Protein AF-C1DL76-F1 (afdb_monomer_lite)

Foldseek 3Di:
DDKDKDQQDDPDDDDDPAPLVDAPVRDDPVCLPPQNQRGAGAIDDDPDDDPDPDPVVVVVVFLVQQQCQVPGPYGHNGGNVVSVVVVVCVVCVPVVVVVVVVVVVVD

Sequence (107 aa):
MDVYYFVAPSKQYGSVRSQRNNTRYEISEKDLRDPWQQLGVTEITIIRAGSFAHPTATAEQVALLCRNAPLWAGYLRLPGPMHLGKQVAADHPILERLRKTEANRSD

InterPro domains:
  IPR024996 pPIWI_RE, RNaseH domain [PF13032] (4-93)

pLDDT: mean 71.4, std 10.73, range [48.78, 89.06]

Radius of gyration: 16.03 Å; chains: 1; bounding box: 34×41×32 Å

Structure (mmCIF, N/CA/C/O backbone):
data_AF-C1DL76-F1
#
_entry.id   AF-C1DL76-F1
#
loop_
_atom_site.group_PDB
_atom_site.id
_atom_site.type_symbol
_atom_site.label_atom_id
_atom_site.label_alt_id
_atom_site.label_comp_id
_atom_site.label_asym_id
_atom_site.label_entity_id
_atom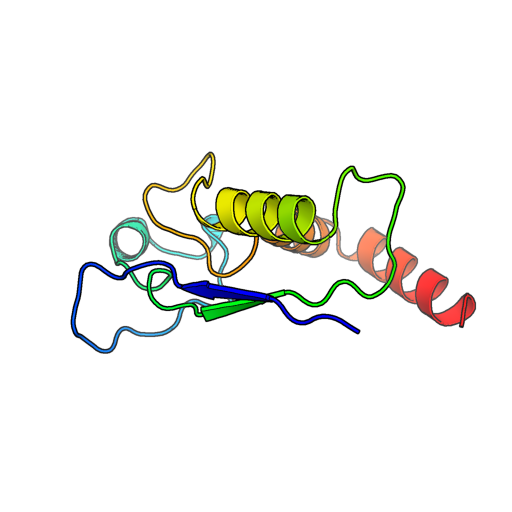_site.label_seq_id
_atom_site.pdbx_PDB_ins_code
_atom_site.Cartn_x
_atom_site.Cartn_y
_atom_site.Cartn_z
_atom_site.occupancy
_atom_site.B_iso_or_equiv
_atom_site.auth_seq_id
_atom_site.auth_comp_id
_atom_site.auth_asym_id
_atom_site.auth_atom_id
_atom_site.pdbx_PDB_model_num
ATOM 1 N N . MET A 1 1 ? -21.215 -9.008 1.945 1.00 62.53 1 MET A N 1
ATOM 2 C CA . MET A 1 1 ? -19.885 -8.453 1.632 1.00 62.53 1 MET A CA 1
ATOM 3 C C . MET A 1 1 ? -19.701 -7.319 2.607 1.00 62.53 1 MET A C 1
ATOM 5 O O . MET A 1 1 ? -20.531 -6.419 2.595 1.00 62.53 1 MET A O 1
ATOM 9 N N . ASP A 1 2 ? -18.708 -7.417 3.479 1.00 75.44 2 ASP A N 1
ATOM 10 C CA . ASP A 1 2 ? -18.485 -6.414 4.517 1.00 75.44 2 ASP A CA 1
ATOM 11 C C . ASP A 1 2 ? -17.389 -5.455 4.050 1.00 75.44 2 ASP A C 1
ATOM 13 O O . ASP A 1 2 ? -16.369 -5.887 3.501 1.00 75.44 2 ASP A O 1
ATOM 17 N N . VAL A 1 3 ? -17.630 -4.157 4.233 1.00 78.12 3 VAL A N 1
ATOM 18 C CA . VAL A 1 3 ? -16.722 -3.078 3.832 1.00 78.12 3 VAL A CA 1
ATOM 19 C C . VAL A 1 3 ? -16.181 -2.410 5.088 1.00 78.12 3 VAL A C 1
ATOM 21 O O . VAL A 1 3 ? -16.946 -2.008 5.965 1.00 78.12 3 VAL A O 1
ATOM 24 N N . TYR A 1 4 ? -14.859 -2.279 5.167 1.00 80.62 4 TYR A N 1
ATOM 25 C CA . TYR A 1 4 ? -14.172 -1.671 6.303 1.00 80.62 4 TYR A CA 1
ATOM 26 C C . TYR A 1 4 ? -13.482 -0.374 5.883 1.00 80.62 4 TYR A C 1
ATOM 28 O O . TYR A 1 4 ? -12.792 -0.331 4.862 1.00 80.62 4 TYR A O 1
ATOM 36 N N . TYR A 1 5 ? -13.626 0.666 6.708 1.00 71.62 5 TYR A N 1
ATOM 37 C CA . TYR A 1 5 ? -13.007 1.971 6.493 1.00 71.62 5 TYR A CA 1
ATOM 38 C C . TYR A 1 5 ? -11.949 2.246 7.554 1.00 71.62 5 TYR A C 1
ATOM 40 O O . TYR A 1 5 ? -12.256 2.333 8.742 1.00 71.62 5 TYR A O 1
ATOM 48 N N . PHE A 1 6 ? -10.710 2.457 7.114 1.00 70.12 6 PHE A N 1
ATOM 49 C CA . PHE A 1 6 ? -9.635 2.925 7.982 1.00 70.12 6 PHE A CA 1
ATOM 50 C C . PHE A 1 6 ? -9.120 4.273 7.493 1.00 70.12 6 PHE A C 1
ATOM 52 O O . PHE A 1 6 ? -8.674 4.419 6.353 1.00 70.12 6 PHE A O 1
ATOM 59 N N . VAL A 1 7 ? -9.169 5.263 8.384 1.00 62.88 7 VAL A N 1
ATOM 60 C CA . VAL A 1 7 ? -8.614 6.595 8.145 1.00 62.88 7 VAL A CA 1
ATOM 61 C C . VAL A 1 7 ? -7.214 6.645 8.751 1.00 62.88 7 VAL A C 1
ATOM 63 O O . VAL A 1 7 ? -7.019 6.408 9.948 1.00 62.88 7 VAL A O 1
ATOM 66 N N . ALA A 1 8 ? -6.210 6.932 7.927 1.00 55.62 8 ALA A N 1
ATOM 67 C CA . ALA A 1 8 ? -4.906 7.352 8.422 1.00 55.62 8 ALA A CA 1
ATOM 68 C C . ALA A 1 8 ? -4.954 8.873 8.663 1.00 55.62 8 ALA A C 1
ATOM 70 O O . ALA A 1 8 ? -5.268 9.613 7.731 1.00 55.62 8 ALA A O 1
ATOM 71 N N . PRO A 1 9 ? -4.699 9.363 9.890 1.00 49.47 9 PRO A N 1
ATOM 72 C CA . PRO A 1 9 ? -4.694 10.797 10.148 1.00 49.47 9 PRO A CA 1
ATOM 73 C C . PRO A 1 9 ? -3.504 11.460 9.437 1.00 49.47 9 PRO A C 1
ATOM 75 O O . PRO A 1 9 ? -2.349 11.093 9.666 1.00 49.47 9 PRO A O 1
ATOM 78 N N . SER A 1 10 ? -3.789 12.454 8.595 1.00 49.03 10 SER A N 1
ATOM 79 C CA . SER A 1 10 ? -2.785 13.372 8.046 1.00 49.03 10 SER A CA 1
ATOM 80 C C . SER A 1 10 ? -2.372 14.397 9.101 1.00 49.03 10 SER A C 1
ATOM 82 O O . SER A 1 10 ? -3.211 14.876 9.864 1.00 49.03 10 SER A O 1
ATOM 84 N N . LYS A 1 11 ? -1.088 14.777 9.126 1.00 48.78 11 LYS A N 1
ATOM 85 C CA . LYS A 1 11 ? -0.601 15.899 9.953 1.00 48.78 11 LYS A CA 1
ATOM 86 C C . LYS A 1 11 ? -0.699 17.263 9.247 1.00 48.78 11 LYS A C 1
ATOM 88 O O . LYS A 1 11 ? -0.270 18.259 9.822 1.00 48.78 11 LYS A O 1
ATOM 93 N N . GLN A 1 12 ? -1.224 17.333 8.020 1.00 50.72 12 GLN A N 1
ATOM 94 C CA . GLN A 1 12 ? -1.257 18.561 7.215 1.00 50.72 12 GLN A CA 1
ATOM 95 C C . GLN A 1 12 ? -2.602 18.809 6.514 1.00 50.72 12 GLN A C 1
ATOM 97 O O . GLN A 1 12 ? -3.282 17.874 6.088 1.00 50.72 12 GLN A O 1
ATOM 102 N N . TYR A 1 13 ? -2.930 20.097 6.356 1.00 52.88 13 TYR A N 1
ATOM 103 C CA . TYR A 1 13 ? -4.173 20.642 5.794 1.00 52.88 13 TYR A CA 1
ATOM 104 C C . TYR A 1 13 ? -3.941 21.312 4.419 1.00 52.88 13 TYR A C 1
ATOM 106 O O . TYR A 1 13 ? -4.305 22.468 4.221 1.00 52.88 13 TYR A O 1
ATOM 114 N N . GLY A 1 14 ? -3.291 20.627 3.470 1.00 56.78 14 GLY A N 1
ATOM 115 C CA . GLY A 1 14 ? -2.972 21.194 2.148 1.00 56.78 14 GLY A CA 1
ATOM 116 C C . GLY A 1 14 ? -3.078 20.188 0.997 1.00 56.78 14 GLY A C 1
ATOM 117 O O . GLY A 1 14 ? -3.018 18.979 1.212 1.00 56.78 14 GLY A O 1
ATOM 118 N N . SER A 1 15 ? -3.241 20.684 -0.236 1.00 55.88 15 SER A N 1
ATOM 119 C CA . SER A 1 15 ? -3.260 19.861 -1.452 1.00 55.88 15 SER A CA 1
ATOM 120 C C . SER A 1 15 ? -1.844 19.636 -1.981 1.00 55.88 15 SER A C 1
ATOM 122 O O . SER A 1 15 ? -1.174 20.588 -2.379 1.00 55.88 15 SER A O 1
ATOM 124 N N . VAL A 1 16 ? -1.405 18.380 -2.034 1.00 61.62 16 VAL A N 1
ATOM 125 C CA . VAL A 1 16 ? -0.092 17.989 -2.570 1.00 61.62 16 VAL A CA 1
ATOM 126 C C . VAL A 1 16 ? -0.284 17.206 -3.869 1.00 61.62 16 VAL A C 1
ATOM 128 O O . VAL A 1 16 ? -1.289 16.510 -4.038 1.00 61.62 16 VAL A O 1
ATOM 131 N N . ARG A 1 17 ? 0.673 17.296 -4.802 1.00 63.62 17 ARG A N 1
ATOM 132 C CA . ARG A 1 17 ? 0.654 16.499 -6.038 1.00 63.62 17 ARG A CA 1
ATOM 133 C C . ARG A 1 17 ? 0.618 15.010 -5.684 1.00 63.62 17 ARG A C 1
ATOM 135 O O . ARG A 1 17 ? 1.490 14.510 -4.980 1.00 63.62 17 ARG A O 1
ATOM 142 N N . SER A 1 18 ? -0.383 14.293 -6.191 1.00 60.97 18 SER A N 1
ATOM 143 C CA . SER A 1 18 ? -0.519 12.861 -5.931 1.00 60.97 18 SER A CA 1
ATOM 144 C C . SER A 1 18 ? 0.601 12.080 -6.615 1.00 60.97 18 SER A C 1
ATOM 146 O O . SER A 1 18 ? 0.718 12.122 -7.837 1.00 60.97 18 SER A O 1
ATOM 148 N N . GLN A 1 19 ? 1.372 11.314 -5.844 1.00 61.25 19 GLN A N 1
ATOM 149 C CA . GLN A 1 19 ? 2.323 10.330 -6.375 1.00 61.25 19 GLN A CA 1
ATOM 150 C C . GLN A 1 19 ? 1.750 8.903 -6.275 1.00 61.25 19 GLN A C 1
ATOM 152 O O . GLN A 1 19 ? 2.488 7.932 -6.160 1.00 61.25 19 GLN A O 1
ATOM 157 N N . ARG A 1 20 ? 0.412 8.745 -6.308 1.00 59.19 20 ARG A N 1
ATOM 158 C CA . ARG A 1 20 ? -0.294 7.447 -6.169 1.00 59.19 20 ARG A CA 1
ATOM 159 C C . ARG A 1 20 ? 0.244 6.359 -7.103 1.00 59.19 20 ARG A C 1
ATOM 161 O O . ARG A 1 20 ? 0.179 5.179 -6.763 1.00 59.19 20 ARG A O 1
ATOM 168 N N . ASN A 1 21 ? 0.731 6.758 -8.273 1.00 61.69 21 ASN A N 1
ATOM 169 C CA . ASN A 1 21 ? 1.240 5.846 -9.286 1.00 61.69 21 ASN A CA 1
ATOM 170 C C . ASN A 1 21 ? 2.745 5.604 -9.187 1.00 61.69 21 ASN A C 1
ATOM 172 O O . ASN A 1 21 ? 3.234 4.792 -9.963 1.00 61.69 21 ASN A O 1
ATOM 176 N N . ASN A 1 22 ? 3.436 6.221 -8.229 1.00 62.50 22 ASN A N 1
ATOM 177 C CA . ASN A 1 22 ? 4.875 6.096 -8.088 1.00 62.50 22 ASN A CA 1
ATOM 178 C C . ASN A 1 22 ? 5.255 5.166 -6.922 1.00 62.50 22 ASN A C 1
ATOM 180 O O . ASN A 1 22 ? 4.547 5.079 -5.914 1.00 62.50 22 ASN A O 1
ATOM 184 N N . THR A 1 23 ? 6.357 4.436 -7.065 1.00 63.84 23 THR A N 1
ATOM 185 C CA . THR A 1 23 ? 7.009 3.647 -6.005 1.00 63.84 23 THR A CA 1
ATOM 186 C C . THR A 1 23 ? 8.083 4.489 -5.305 1.00 63.84 23 THR A C 1
ATOM 188 O O . THR A 1 23 ? 8.471 5.536 -5.817 1.00 63.84 23 THR A O 1
ATOM 191 N N . ARG A 1 24 ? 8.622 4.060 -4.146 1.00 63.12 24 ARG A N 1
ATOM 192 C CA . ARG A 1 24 ? 9.709 4.827 -3.483 1.00 63.12 24 ARG A CA 1
ATOM 193 C C . ARG A 1 24 ? 10.947 5.006 -4.367 1.00 63.12 24 ARG A C 1
ATOM 195 O O . ARG A 1 24 ? 11.769 5.860 -4.068 1.00 63.12 24 ARG A O 1
ATOM 202 N N . TYR A 1 25 ? 11.105 4.159 -5.383 1.00 68.62 25 TYR A N 1
ATOM 203 C CA . TYR A 1 25 ? 12.246 4.163 -6.293 1.00 68.62 25 TYR A CA 1
ATOM 204 C C . TYR A 1 25 ? 12.088 5.186 -7.424 1.00 68.62 25 TYR A C 1
ATOM 206 O O . TYR A 1 25 ? 13.071 5.566 -8.046 1.00 68.62 25 TYR A O 1
ATOM 214 N N . GLU A 1 26 ? 10.864 5.655 -7.671 1.00 71.81 26 GLU A N 1
ATOM 215 C CA . GLU A 1 26 ? 10.528 6.596 -8.748 1.00 71.81 26 GLU A CA 1
ATOM 216 C C . GLU A 1 26 ? 10.456 8.052 -8.253 1.00 71.81 26 GLU A C 1
ATOM 218 O O . GLU A 1 26 ? 10.192 8.970 -9.028 1.00 71.81 26 GLU A O 1
ATOM 223 N N . ILE A 1 27 ? 10.654 8.276 -6.952 1.00 71.56 27 ILE A N 1
ATOM 224 C CA . ILE A 1 27 ? 10.404 9.552 -6.279 1.00 71.56 27 ILE A CA 1
ATOM 225 C C . ILE A 1 27 ? 11.720 10.088 -5.712 1.00 71.56 27 ILE A C 1
ATOM 227 O O . ILE A 1 27 ? 12.506 9.338 -5.134 1.00 71.56 27 ILE A O 1
ATOM 231 N N . SER A 1 28 ? 11.966 11.392 -5.867 1.00 74.81 28 SER A N 1
ATOM 232 C CA . SER A 1 28 ? 13.181 12.034 -5.354 1.00 74.81 28 SER A CA 1
ATOM 233 C C . SER A 1 28 ? 13.217 12.036 -3.821 1.00 74.81 28 SER A C 1
ATOM 235 O O . SER A 1 28 ? 12.170 12.123 -3.183 1.00 74.81 28 SER A O 1
ATOM 237 N N . GLU A 1 29 ? 14.405 12.028 -3.201 1.00 72.50 29 GLU A N 1
ATOM 238 C CA . GLU A 1 29 ? 14.532 12.070 -1.730 1.00 72.50 29 GLU A CA 1
ATOM 239 C C . GLU A 1 29 ? 13.820 13.258 -1.075 1.00 72.50 29 GLU A C 1
ATOM 241 O O . GLU A 1 29 ? 13.335 13.153 0.053 1.00 72.50 29 GLU A O 1
ATOM 246 N N . LYS A 1 30 ? 13.746 14.392 -1.778 1.00 73.88 30 LYS A N 1
ATOM 247 C CA . LYS A 1 30 ? 13.008 15.572 -1.327 1.00 73.88 30 LYS A CA 1
ATOM 248 C C . LYS A 1 30 ? 11.512 15.270 -1.233 1.00 73.88 30 LYS A C 1
ATOM 250 O O . LYS A 1 30 ? 10.900 15.543 -0.206 1.00 73.88 30 LYS A O 1
ATOM 255 N N . ASP A 1 31 ? 10.962 14.647 -2.269 1.00 69.50 31 ASP A N 1
ATOM 256 C CA . ASP A 1 31 ? 9.548 14.280 -2.356 1.00 69.50 31 ASP A CA 1
ATOM 257 C C . ASP A 1 31 ? 9.203 13.067 -1.461 1.00 69.50 31 ASP A C 1
ATOM 259 O O . ASP A 1 31 ? 8.039 12.858 -1.122 1.00 69.50 31 ASP A O 1
ATOM 263 N N . LEU A 1 32 ? 10.197 12.277 -1.018 1.00 64.81 32 LEU A N 1
ATOM 264 C CA . LEU A 1 32 ? 10.012 11.242 0.017 1.00 64.81 32 LEU A CA 1
ATOM 265 C C . LEU A 1 32 ? 9.656 11.840 1.387 1.00 64.81 32 LEU A C 1
ATOM 267 O O . LEU A 1 32 ? 9.036 11.171 2.213 1.00 64.81 32 LEU A O 1
ATOM 271 N N . ARG A 1 33 ? 10.077 13.082 1.652 1.00 66.19 33 ARG A N 1
ATOM 272 C CA . ARG A 1 33 ? 9.769 13.791 2.904 1.00 66.19 33 ARG A CA 1
ATOM 273 C C . ARG A 1 33 ? 8.385 14.430 2.879 1.00 66.19 33 ARG A C 1
ATOM 275 O O . ARG A 1 33 ? 7.883 14.806 3.938 1.00 66.19 33 ARG A O 1
ATOM 282 N N . ASP A 1 34 ? 7.775 14.529 1.698 1.00 64.75 34 ASP A N 1
ATOM 283 C CA . ASP A 1 34 ? 6.439 15.081 1.555 1.00 64.75 34 ASP A CA 1
ATOM 284 C C . ASP A 1 34 ? 5.368 14.061 1.976 1.00 64.75 34 ASP A C 1
ATOM 286 O O . ASP A 1 34 ? 5.413 12.885 1.602 1.00 64.75 34 ASP A O 1
ATOM 290 N N . PRO A 1 35 ? 4.337 14.493 2.716 1.00 58.16 35 PRO A N 1
ATOM 291 C CA . PRO A 1 35 ? 3.280 13.626 3.218 1.00 58.16 35 PRO A CA 1
ATOM 292 C C . PRO A 1 35 ? 2.234 13.263 2.152 1.00 58.16 35 PRO A C 1
ATOM 294 O O . PRO A 1 35 ? 1.062 13.071 2.464 1.00 58.16 35 PRO A O 1
ATOM 297 N N . TRP A 1 36 ? 2.619 13.140 0.882 1.00 57.41 36 TRP A N 1
ATOM 298 C CA . TRP A 1 36 ? 1.692 12.939 -0.240 1.00 57.41 36 TRP A CA 1
ATOM 299 C C . TRP A 1 36 ? 0.908 11.612 -0.174 1.00 57.41 36 TRP A C 1
ATOM 301 O O . TRP A 1 36 ? -0.116 11.472 -0.844 1.00 57.41 36 TRP A O 1
ATOM 311 N N . GLN A 1 37 ? 1.343 10.646 0.646 1.00 57.09 37 GLN A N 1
ATOM 312 C CA . GLN A 1 37 ? 0.593 9.418 0.955 1.00 57.09 37 GLN A CA 1
ATOM 313 C C . GLN A 1 37 ? -0.273 9.502 2.223 1.00 57.09 37 GLN A C 1
ATOM 315 O O . GLN A 1 37 ? -0.962 8.539 2.548 1.00 57.09 37 GLN A O 1
ATOM 320 N N . GLN A 1 38 ? -0.277 10.628 2.944 1.00 54.06 38 GLN A N 1
ATOM 321 C CA . GLN A 1 38 ? -0.957 10.743 4.241 1.00 54.06 38 GLN A CA 1
ATOM 322 C C . GLN A 1 38 ? -2.475 10.957 4.148 1.00 54.06 38 GLN A C 1
ATOM 324 O O . GLN A 1 38 ? -3.154 10.873 5.166 1.00 54.06 38 GLN A O 1
ATOM 329 N N . LEU A 1 39 ? -3.031 11.184 2.953 1.00 51.31 39 LEU A N 1
ATOM 330 C CA . LEU A 1 39 ? -4.478 11.245 2.728 1.00 51.31 39 LEU A CA 1
ATOM 331 C C . LEU A 1 39 ? -4.930 10.059 1.874 1.00 51.31 39 LEU A C 1
ATOM 333 O O . LEU A 1 39 ? -5.049 10.131 0.649 1.00 51.31 39 LEU A O 1
ATOM 337 N N . GLY A 1 40 ? -5.186 8.946 2.552 1.00 54.25 40 GLY A N 1
ATOM 338 C CA . GLY A 1 40 ? -5.885 7.800 1.994 1.00 54.25 40 GLY A CA 1
ATOM 339 C C . GLY A 1 40 ? -6.894 7.283 3.006 1.00 54.25 40 GLY A C 1
ATOM 340 O O . GLY A 1 40 ? -6.508 6.762 4.048 1.00 54.25 40 GLY A O 1
ATOM 341 N N . VAL A 1 41 ? -8.185 7.422 2.700 1.00 53.72 41 VAL A N 1
ATOM 342 C CA . VAL A 1 41 ? -9.167 6.472 3.228 1.00 53.72 41 VAL A CA 1
ATOM 343 C C . VAL A 1 41 ? -8.896 5.168 2.493 1.00 53.72 41 VAL A C 1
ATOM 345 O O . VAL A 1 41 ? -8.972 5.128 1.261 1.00 53.72 41 VAL A O 1
ATOM 348 N N . THR A 1 42 ? -8.523 4.132 3.236 1.00 65.25 42 THR A N 1
ATOM 349 C CA . THR A 1 42 ? -8.338 2.801 2.663 1.00 65.25 42 THR A CA 1
ATOM 350 C C . THR A 1 42 ? -9.620 2.029 2.897 1.00 65.25 42 THR A C 1
ATOM 352 O O . THR A 1 42 ? -9.926 1.636 4.022 1.00 65.25 42 THR A O 1
ATOM 355 N N . GLU A 1 43 ? -10.385 1.872 1.824 1.00 70.69 43 GLU A N 1
ATOM 356 C CA . GLU A 1 43 ? -11.524 0.969 1.784 1.00 70.69 43 GLU A CA 1
ATOM 357 C C . GLU A 1 43 ? -11.010 -0.454 1.575 1.00 70.69 43 GLU A C 1
ATOM 359 O O . GLU A 1 43 ? -10.247 -0.722 0.642 1.00 70.69 43 GLU A O 1
ATOM 364 N N . ILE A 1 44 ? -11.397 -1.359 2.470 1.00 74.38 44 ILE A N 1
ATOM 365 C CA . ILE A 1 44 ? -11.000 -2.762 2.419 1.00 74.38 44 ILE A CA 1
ATOM 366 C C . ILE A 1 44 ? -12.262 -3.597 2.255 1.00 74.38 44 ILE A C 1
ATOM 368 O O . ILE A 1 44 ? -13.131 -3.604 3.125 1.00 74.38 44 ILE A O 1
ATOM 372 N N . THR A 1 45 ? -12.324 -4.326 1.143 1.00 81.75 45 THR A N 1
ATOM 373 C CA . THR A 1 45 ? -13.347 -5.342 0.886 1.00 81.75 45 THR A CA 1
ATOM 374 C C . THR A 1 45 ? -12.691 -6.714 0.890 1.00 81.75 45 THR A C 1
ATOM 376 O O . THR A 1 45 ? -11.723 -6.954 0.166 1.00 81.75 45 THR A O 1
ATOM 379 N N . ILE A 1 46 ? -13.230 -7.634 1.687 1.00 79.25 46 ILE A N 1
ATOM 380 C CA . ILE A 1 46 ? -12.782 -9.027 1.714 1.00 79.25 46 ILE A CA 1
ATOM 381 C C . ILE A 1 46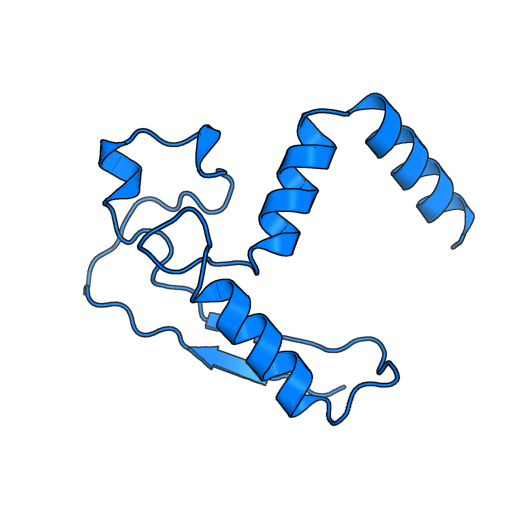 ? -13.687 -9.831 0.777 1.00 79.25 46 ILE A C 1
ATOM 383 O O . ILE A 1 46 ? -14.857 -10.059 1.068 1.00 79.25 46 ILE A O 1
ATOM 387 N N . ILE A 1 47 ? -13.138 -10.244 -0.369 1.00 81.88 47 ILE A N 1
ATOM 388 C CA . ILE A 1 47 ? -13.881 -10.954 -1.428 1.00 81.88 47 ILE A CA 1
ATOM 389 C C . ILE A 1 47 ? -14.085 -12.433 -1.069 1.00 81.88 47 ILE A C 1
ATOM 391 O O . ILE A 1 47 ? -15.110 -13.025 -1.394 1.00 81.88 47 ILE A O 1
ATOM 395 N N . ARG A 1 48 ? -13.119 -13.031 -0.363 1.00 78.00 48 ARG A N 1
ATOM 396 C CA . ARG A 1 48 ? -13.183 -14.410 0.124 1.00 78.00 48 ARG A CA 1
ATOM 397 C C . ARG A 1 48 ? -12.498 -14.505 1.480 1.00 78.00 48 ARG A C 1
ATOM 399 O O . ARG A 1 48 ? -11.324 -14.162 1.601 1.00 78.00 48 ARG A O 1
ATOM 406 N N . ALA A 1 49 ? -13.223 -14.981 2.487 1.00 67.81 49 ALA A N 1
ATOM 407 C CA . ALA A 1 49 ? -12.628 -15.291 3.780 1.00 67.81 49 ALA A CA 1
ATOM 408 C C . ALA A 1 49 ? -11.677 -16.494 3.637 1.00 67.81 49 ALA A C 1
ATOM 410 O O . ALA A 1 49 ? -12.029 -17.504 3.024 1.00 67.81 49 ALA A O 1
ATOM 411 N N . GLY A 1 50 ? -10.462 -16.369 4.168 1.00 74.44 50 GLY A N 1
ATOM 412 C CA . GLY A 1 50 ? -9.553 -17.498 4.387 1.00 74.44 50 GLY A CA 1
ATOM 413 C C . GLY A 1 50 ? -9.669 -18.025 5.818 1.00 74.44 50 GLY A C 1
ATOM 414 O O . GLY A 1 50 ? -10.489 -17.533 6.591 1.00 74.44 50 GLY A O 1
ATOM 415 N N . SER A 1 51 ? -8.807 -18.971 6.197 1.00 79.19 51 SER A N 1
ATOM 416 C CA . SER A 1 51 ? -8.651 -19.423 7.592 1.00 79.19 51 SER A CA 1
ATOM 417 C C . SER A 1 51 ? -7.940 -18.367 8.452 1.00 79.19 51 SER A C 1
ATOM 419 O O . SER A 1 51 ? -6.884 -18.616 9.028 1.00 79.19 51 SER A O 1
ATOM 421 N N . PHE A 1 52 ? -8.489 -17.156 8.491 1.00 73.25 52 PHE A N 1
ATOM 422 C CA . PHE A 1 52 ? -8.040 -16.054 9.335 1.00 73.25 52 PHE A CA 1
ATOM 423 C C . PHE A 1 52 ? -8.959 -15.942 10.554 1.00 73.25 52 PHE A C 1
ATOM 425 O O . PHE A 1 52 ? -10.125 -16.320 10.483 1.00 73.25 52 PHE A O 1
ATOM 432 N N . ALA A 1 53 ? -8.445 -15.408 11.666 1.00 70.62 53 ALA A N 1
ATOM 433 C CA . ALA A 1 53 ? -9.176 -15.354 12.934 1.00 70.62 53 ALA A CA 1
ATOM 434 C C . ALA A 1 53 ? -10.537 -14.634 12.827 1.00 70.62 53 ALA A C 1
ATOM 436 O O . ALA A 1 53 ? -11.546 -15.166 13.278 1.00 70.62 53 ALA A O 1
ATOM 437 N N . HIS A 1 54 ? -10.568 -13.435 12.227 1.00 83.62 54 HIS A N 1
ATOM 438 C CA . HIS A 1 54 ? -11.791 -12.663 11.985 1.00 83.62 54 HIS A CA 1
ATOM 439 C C . HIS A 1 54 ? -11.578 -11.650 10.839 1.00 83.62 54 HIS A C 1
ATOM 441 O O . HIS A 1 54 ? -10.507 -11.038 10.788 1.00 83.62 54 HIS A O 1
ATOM 447 N N . PRO A 1 55 ? -12.571 -11.397 9.960 1.00 81.12 55 PRO A N 1
ATOM 448 C CA . PRO A 1 55 ? -12.472 -10.416 8.870 1.00 81.12 55 PRO A CA 1
ATOM 449 C C . PRO A 1 55 ? -11.999 -9.018 9.307 1.00 81.12 55 PRO A C 1
ATOM 451 O O . PRO A 1 55 ? -11.130 -8.428 8.668 1.00 81.12 55 PRO A O 1
ATOM 454 N N . THR A 1 56 ? -12.490 -8.522 10.447 1.00 83.50 56 THR A N 1
ATOM 455 C CA . THR A 1 56 ? -12.038 -7.248 11.039 1.00 83.50 56 THR A CA 1
ATOM 456 C C . THR A 1 56 ? -10.545 -7.255 11.363 1.00 83.50 56 THR A C 1
ATOM 458 O O . THR A 1 56 ? -9.848 -6.307 11.020 1.00 83.50 56 THR A O 1
ATOM 461 N N . ALA A 1 57 ? -10.030 -8.340 11.950 1.00 85.31 57 ALA A N 1
ATOM 462 C CA . ALA A 1 57 ? -8.610 -8.462 12.278 1.00 85.31 57 ALA A CA 1
ATOM 463 C C . ALA A 1 57 ? -7.743 -8.493 11.009 1.00 85.31 57 ALA A C 1
ATOM 465 O O . ALA A 1 57 ? -6.669 -7.895 10.970 1.00 85.31 57 ALA A O 1
ATOM 466 N N . THR A 1 58 ? -8.222 -9.135 9.938 1.00 84.69 58 THR A N 1
ATOM 467 C CA . THR A 1 58 ? -7.562 -9.081 8.626 1.00 84.69 58 THR A CA 1
ATOM 468 C C . THR A 1 58 ? -7.531 -7.652 8.084 1.00 84.69 58 THR A C 1
ATOM 470 O O . THR A 1 58 ? -6.480 -7.187 7.646 1.00 84.69 58 THR A O 1
ATOM 473 N N . ALA A 1 59 ? -8.651 -6.928 8.141 1.00 83.06 59 ALA A N 1
ATOM 474 C CA . ALA A 1 59 ? -8.719 -5.547 7.675 1.00 83.06 59 ALA A CA 1
ATOM 475 C C . ALA A 1 59 ? -7.808 -4.609 8.498 1.00 83.06 59 ALA A C 1
ATOM 477 O O . ALA A 1 59 ? -7.102 -3.775 7.928 1.00 83.06 59 ALA A O 1
ATOM 478 N N . GLU A 1 60 ? -7.734 -4.800 9.818 1.00 83.50 60 GLU A N 1
ATOM 479 C CA . GLU A 1 60 ? -6.816 -4.080 10.710 1.00 83.50 60 GLU A CA 1
ATOM 480 C C . GLU A 1 60 ? -5.344 -4.353 10.380 1.00 83.50 60 GLU A C 1
ATOM 482 O O . GLU A 1 60 ? -4.551 -3.416 10.274 1.00 83.50 60 GLU A O 1
ATOM 487 N N . GLN A 1 61 ? -4.961 -5.615 10.162 1.00 84.38 61 GLN A N 1
ATOM 488 C CA . GLN A 1 61 ? -3.593 -5.974 9.769 1.00 84.38 61 GLN A CA 1
ATOM 489 C C . GLN A 1 61 ? -3.200 -5.330 8.437 1.00 84.38 61 GLN A C 1
ATOM 491 O O . GLN A 1 61 ? -2.104 -4.785 8.303 1.00 84.38 61 GLN A O 1
ATOM 496 N N . VAL A 1 62 ? -4.108 -5.332 7.461 1.00 81.31 62 VAL A N 1
ATOM 497 C CA . VAL A 1 62 ? -3.911 -4.659 6.172 1.00 81.31 62 VAL A CA 1
ATOM 498 C C . VAL A 1 62 ? -3.720 -3.151 6.374 1.00 81.31 62 VAL A C 1
ATOM 500 O O . VAL A 1 62 ? -2.791 -2.572 5.810 1.00 81.31 62 VAL A O 1
ATOM 503 N N . ALA A 1 63 ? -4.519 -2.518 7.236 1.00 79.19 63 ALA A N 1
ATOM 504 C CA . ALA A 1 63 ? -4.354 -1.108 7.582 1.00 79.19 63 ALA A CA 1
ATOM 505 C C . ALA A 1 63 ? -3.016 -0.824 8.299 1.00 79.19 63 ALA A C 1
ATOM 507 O O . ALA A 1 63 ? -2.377 0.199 8.035 1.00 79.19 63 ALA A O 1
ATOM 508 N N . LEU A 1 64 ? -2.538 -1.730 9.159 1.00 80.81 64 LEU A N 1
ATOM 509 C CA . LEU A 1 64 ? -1.220 -1.626 9.798 1.00 80.81 64 LEU A CA 1
ATOM 510 C C . LEU A 1 64 ? -0.074 -1.717 8.788 1.00 80.81 64 LEU A C 1
ATOM 512 O O . LEU A 1 64 ? 0.911 -0.995 8.934 1.00 80.81 64 LEU A O 1
ATOM 516 N N . LEU A 1 65 ? -0.202 -2.543 7.749 1.00 78.75 65 LEU A N 1
ATOM 517 C CA . LEU A 1 65 ? 0.779 -2.637 6.662 1.00 78.75 65 LEU A CA 1
ATOM 518 C C . LEU A 1 65 ? 0.803 -1.392 5.772 1.00 78.75 65 LEU A C 1
ATOM 520 O O . LEU A 1 65 ? 1.825 -1.108 5.147 1.00 78.75 65 LEU A O 1
ATOM 524 N N . CYS A 1 66 ? -0.297 -0.642 5.714 1.00 74.81 66 CYS A N 1
ATOM 525 C CA . CYS A 1 66 ? -0.296 0.694 5.132 1.00 74.81 66 CYS A CA 1
ATOM 526 C C . CYS A 1 66 ? 0.455 1.685 6.032 1.00 74.81 66 CYS A C 1
ATOM 528 O O . CYS A 1 66 ? 1.125 2.580 5.536 1.00 74.81 66 CYS A O 1
ATOM 530 N N . ARG A 1 67 ? 0.375 1.545 7.361 1.00 71.75 67 ARG A N 1
ATOM 531 C CA . ARG A 1 67 ? 1.017 2.485 8.296 1.00 71.75 67 ARG A CA 1
ATOM 532 C C . ARG A 1 67 ? 2.508 2.236 8.525 1.00 71.75 67 ARG A C 1
ATOM 534 O O . ARG A 1 67 ? 3.228 3.187 8.796 1.00 71.75 67 ARG A O 1
ATOM 541 N N . ASN A 1 68 ? 2.954 0.986 8.430 1.00 71.88 68 ASN A N 1
ATOM 542 C CA . ASN A 1 68 ? 4.306 0.563 8.796 1.00 71.88 68 ASN A CA 1
ATOM 543 C C . ASN A 1 68 ? 5.082 0.084 7.570 1.00 71.88 68 ASN A C 1
ATOM 545 O O . ASN A 1 68 ? 5.361 -1.104 7.406 1.00 71.88 68 ASN A O 1
ATOM 549 N N . ALA A 1 69 ? 5.421 1.015 6.687 1.00 68.62 69 ALA A N 1
ATOM 550 C CA . ALA A 1 69 ? 6.289 0.706 5.568 1.00 68.62 69 ALA A CA 1
ATOM 551 C C . ALA A 1 69 ? 7.723 0.442 6.073 1.00 68.62 69 ALA A C 1
ATOM 553 O O . ALA A 1 69 ? 8.327 1.351 6.638 1.00 68.62 69 ALA A O 1
ATOM 554 N N . PRO A 1 70 ? 8.329 -0.737 5.825 1.00 64.69 70 PRO A N 1
ATOM 555 C CA . PRO A 1 70 ? 9.665 -1.075 6.347 1.00 64.69 70 PRO A CA 1
ATOM 556 C C . PRO A 1 70 ? 10.776 -0.114 5.901 1.00 64.69 70 PRO A C 1
ATOM 558 O O . PRO A 1 70 ? 11.865 -0.072 6.460 1.00 64.69 70 PRO A O 1
ATOM 561 N N . LEU A 1 71 ? 10.502 0.622 4.832 1.00 63.97 71 LEU A N 1
ATOM 562 C CA . LEU A 1 71 ? 11.452 1.369 4.034 1.00 63.97 71 LEU A CA 1
ATOM 563 C C . LEU A 1 71 ? 10.994 2.821 3.828 1.00 63.97 71 LEU A C 1
ATOM 565 O O . LEU A 1 71 ? 11.510 3.501 2.943 1.00 63.97 71 LEU A O 1
ATOM 569 N N . TRP A 1 72 ? 10.006 3.299 4.585 1.00 64.69 72 TRP A N 1
ATOM 570 C CA . TRP A 1 72 ? 9.426 4.624 4.386 1.00 64.69 72 TRP A CA 1
ATOM 571 C C . TRP A 1 72 ? 8.881 5.183 5.705 1.00 64.69 72 TRP A C 1
ATOM 573 O O . TRP A 1 72 ? 8.218 4.478 6.455 1.00 64.69 72 TRP A O 1
ATOM 583 N N . ALA A 1 73 ? 9.172 6.454 5.992 1.00 60.34 73 ALA A N 1
ATOM 584 C CA . ALA A 1 73 ? 8.834 7.089 7.271 1.00 60.34 73 ALA A CA 1
ATOM 585 C C . ALA A 1 73 ? 7.401 7.663 7.338 1.00 60.34 73 ALA A C 1
ATOM 587 O O . ALA A 1 73 ? 6.958 8.099 8.398 1.00 60.34 73 ALA A O 1
ATOM 588 N N . GLY A 1 74 ? 6.683 7.710 6.214 1.00 64.12 74 GLY A N 1
ATOM 589 C CA . GLY A 1 74 ? 5.272 8.104 6.148 1.00 64.12 74 GLY A CA 1
ATOM 590 C C . GLY A 1 74 ? 4.301 6.918 6.089 1.00 64.12 74 GLY A C 1
ATOM 591 O O . GLY A 1 74 ? 4.669 5.764 6.281 1.00 64.12 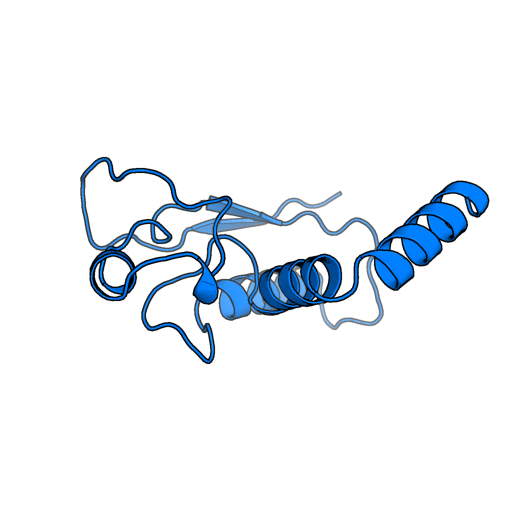74 GLY A O 1
ATOM 592 N N . TYR A 1 75 ? 3.040 7.206 5.783 1.00 65.12 75 TYR A N 1
ATOM 593 C CA . TYR A 1 75 ? 2.026 6.177 5.538 1.00 65.12 75 TYR A CA 1
ATOM 594 C C . TYR A 1 75 ? 2.010 5.784 4.063 1.00 65.12 75 TYR A C 1
ATOM 596 O O . TYR A 1 75 ? 2.420 6.584 3.235 1.00 65.12 75 TYR A O 1
ATOM 604 N N . LEU A 1 76 ? 1.521 4.589 3.744 1.00 68.25 76 LEU A N 1
ATOM 605 C CA . LEU A 1 76 ? 1.271 4.106 2.391 1.00 68.25 76 LEU A CA 1
ATOM 606 C C . LEU A 1 76 ? -0.218 4.147 2.072 1.00 68.25 76 LEU A C 1
ATOM 608 O O . LEU A 1 76 ? -1.065 3.864 2.918 1.00 68.25 76 LEU A O 1
ATOM 612 N N . ARG A 1 77 ? -0.545 4.432 0.809 1.00 68.19 77 ARG A N 1
ATOM 613 C CA . ARG A 1 77 ? -1.925 4.324 0.316 1.00 68.19 77 ARG A CA 1
ATOM 614 C C . ARG A 1 77 ? -2.378 2.867 0.187 1.00 68.19 77 ARG A C 1
ATOM 616 O O . ARG A 1 77 ? -3.555 2.574 0.374 1.00 68.19 77 ARG A O 1
ATOM 623 N N . LEU A 1 78 ? -1.466 1.978 -0.198 1.00 72.56 78 LEU A N 1
ATOM 624 C CA . LEU A 1 78 ? -1.703 0.541 -0.305 1.00 72.56 78 LEU A CA 1
ATOM 625 C C . LEU A 1 78 ? -0.766 -0.191 0.664 1.00 72.56 78 LEU A C 1
ATOM 627 O O . LEU A 1 78 ? 0.301 0.334 0.977 1.00 72.56 78 LEU A O 1
ATOM 631 N N . PRO A 1 79 ? -1.107 -1.406 1.117 1.00 76.19 79 PRO A N 1
ATOM 632 C CA . PRO A 1 79 ? -0.224 -2.193 1.969 1.00 76.19 79 PRO A CA 1
ATOM 633 C C . PRO A 1 79 ? 1.153 -2.368 1.328 1.00 76.19 79 PRO A C 1
ATOM 635 O O . PRO A 1 79 ? 1.246 -2.595 0.118 1.00 76.19 79 PRO A O 1
ATOM 638 N N . GLY A 1 80 ? 2.217 -2.338 2.136 1.00 74.50 80 GLY A N 1
ATOM 639 C CA . GLY A 1 80 ? 3.592 -2.583 1.676 1.00 74.50 80 GLY A CA 1
ATOM 640 C C . GLY A 1 80 ? 3.739 -3.766 0.698 1.00 74.50 80 GLY A C 1
ATOM 641 O O . GLY A 1 80 ? 4.360 -3.587 -0.353 1.00 74.50 80 GLY A O 1
ATOM 642 N N . PRO A 1 81 ? 3.106 -4.933 0.948 1.00 80.12 81 PRO A N 1
ATOM 643 C CA . PRO A 1 81 ? 3.135 -6.060 0.015 1.00 80.12 81 PRO A CA 1
ATOM 644 C C . PRO A 1 81 ? 2.597 -5.757 -1.392 1.00 80.12 81 PRO A C 1
ATOM 646 O O . PRO A 1 81 ? 3.130 -6.281 -2.366 1.00 80.12 81 PRO A O 1
ATOM 649 N N . MET A 1 82 ? 1.588 -4.891 -1.542 1.00 78.81 82 MET A N 1
ATOM 650 C CA . MET A 1 82 ? 1.064 -4.517 -2.865 1.00 78.81 82 MET A CA 1
ATOM 651 C C . MET A 1 82 ? 2.052 -3.646 -3.643 1.00 78.81 82 MET A C 1
ATOM 653 O O . MET A 1 82 ? 2.208 -3.816 -4.852 1.00 78.81 82 MET A O 1
ATOM 657 N N . HIS A 1 83 ? 2.739 -2.729 -2.958 1.00 74.69 83 HIS A N 1
ATOM 658 C CA . HIS A 1 83 ? 3.799 -1.933 -3.574 1.00 74.69 83 HIS A CA 1
ATOM 659 C C . HIS A 1 83 ? 4.974 -2.813 -4.016 1.00 74.69 83 HIS A C 1
ATOM 661 O O . HIS A 1 83 ? 5.471 -2.638 -5.128 1.00 74.69 83 HIS A O 1
ATOM 667 N N . LEU A 1 84 ? 5.363 -3.794 -3.194 1.00 77.06 84 LEU A N 1
ATOM 668 C CA . LEU A 1 84 ? 6.389 -4.773 -3.556 1.00 77.06 84 LEU A CA 1
ATOM 669 C C . LEU A 1 84 ? 5.964 -5.608 -4.770 1.00 77.06 84 LEU A C 1
ATOM 671 O O . LEU A 1 84 ? 6.727 -5.727 -5.722 1.00 77.06 84 LEU A O 1
ATOM 675 N N . GLY A 1 85 ? 4.732 -6.126 -4.774 1.00 80.31 85 GLY A N 1
ATOM 676 C CA . GLY A 1 85 ? 4.197 -6.886 -5.905 1.00 80.31 85 GLY A CA 1
ATOM 677 C C . GLY A 1 85 ? 4.192 -6.082 -7.207 1.00 80.31 85 GLY A C 1
ATOM 678 O O . GLY A 1 85 ? 4.580 -6.605 -8.249 1.00 80.31 85 GLY A O 1
ATOM 679 N N . LYS A 1 86 ? 3.833 -4.789 -7.150 1.00 79.31 86 LYS A N 1
ATOM 680 C CA . LYS A 1 86 ? 3.920 -3.888 -8.309 1.00 79.31 86 LYS A CA 1
ATOM 681 C C . LYS A 1 86 ? 5.360 -3.751 -8.815 1.00 79.31 86 LYS A C 1
ATOM 683 O O . LYS A 1 86 ? 5.567 -3.813 -10.022 1.00 79.31 86 LYS A O 1
ATOM 688 N N . GLN A 1 87 ? 6.327 -3.559 -7.916 1.00 80.31 87 GLN A N 1
ATOM 689 C CA . GLN A 1 87 ? 7.735 -3.417 -8.293 1.00 80.31 87 GLN A CA 1
ATOM 690 C C . GLN A 1 87 ? 8.267 -4.699 -8.948 1.00 80.31 87 GLN A 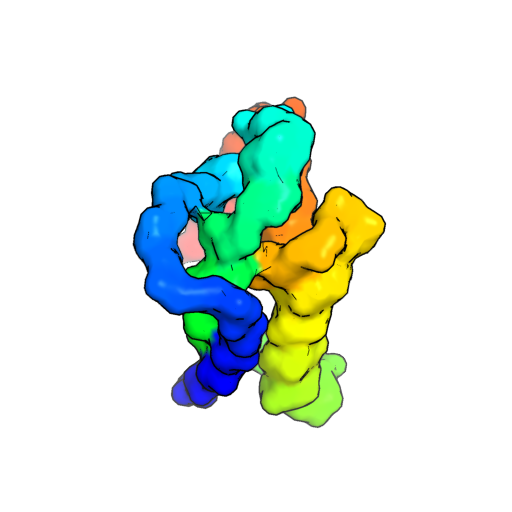C 1
ATOM 692 O O . GLN A 1 87 ? 8.815 -4.638 -10.040 1.00 80.31 87 GLN A O 1
ATOM 697 N N . VAL A 1 88 ? 7.999 -5.867 -8.353 1.00 82.50 88 VAL A N 1
ATOM 698 C CA . VAL A 1 88 ? 8.376 -7.172 -8.926 1.00 82.50 88 VAL A CA 1
ATOM 699 C C . VAL A 1 88 ? 7.779 -7.359 -10.324 1.00 82.50 88 VAL A C 1
ATOM 701 O O . VAL A 1 88 ? 8.469 -7.795 -11.242 1.00 82.50 88 VAL A O 1
ATOM 704 N N . ALA A 1 89 ? 6.509 -6.997 -10.520 1.00 84.25 89 ALA A N 1
ATOM 705 C CA . ALA A 1 89 ? 5.863 -7.080 -11.828 1.00 84.25 89 ALA A CA 1
ATOM 706 C C . ALA A 1 89 ? 6.503 -6.148 -12.876 1.00 84.25 89 ALA A C 1
ATOM 708 O O . ALA A 1 89 ? 6.569 -6.509 -14.052 1.00 84.25 89 ALA A O 1
ATOM 709 N N . ALA A 1 90 ? 6.968 -4.965 -12.464 1.00 81.88 90 ALA A N 1
ATOM 710 C CA . ALA A 1 90 ? 7.663 -4.021 -13.336 1.00 81.88 90 ALA A CA 1
ATOM 711 C C . ALA A 1 90 ? 9.072 -4.510 -13.709 1.00 81.88 90 ALA A C 1
ATOM 713 O O . ALA A 1 90 ? 9.455 -4.422 -14.875 1.00 81.88 90 ALA A O 1
ATOM 714 N N . ASP A 1 91 ? 9.801 -5.079 -12.747 1.00 86.12 91 ASP A N 1
ATOM 715 C CA . ASP A 1 91 ? 11.168 -5.578 -12.939 1.00 86.12 91 ASP A CA 1
ATOM 716 C C . ASP A 1 91 ? 11.204 -6.889 -13.751 1.00 86.12 91 ASP A C 1
ATOM 718 O O . ASP A 1 91 ? 12.195 -7.195 -14.416 1.00 86.12 91 ASP A O 1
ATOM 722 N N . HIS A 1 92 ? 10.104 -7.655 -13.755 1.00 89.06 92 HIS A N 1
ATOM 723 C CA . HIS A 1 92 ? 9.989 -8.943 -14.446 1.00 89.06 92 HIS A CA 1
ATOM 724 C C . HIS A 1 92 ? 8.814 -8.994 -15.446 1.00 89.06 92 HIS A C 1
ATOM 726 O O . HIS A 1 92 ? 7.902 -9.820 -15.308 1.00 89.06 92 HIS A O 1
ATOM 732 N N . PRO A 1 93 ? 8.834 -8.181 -16.520 1.00 87.31 93 PRO A N 1
ATOM 733 C CA . PRO A 1 93 ? 7.688 -8.011 -17.417 1.00 87.31 93 PRO A CA 1
ATOM 734 C C . PRO A 1 93 ? 7.287 -9.293 -18.166 1.00 87.31 93 PRO A C 1
ATOM 736 O O . PRO A 1 93 ? 6.112 -9.487 -18.479 1.00 87.31 93 PRO A O 1
ATOM 739 N N . ILE A 1 94 ? 8.241 -10.192 -18.442 1.00 88.25 94 ILE A N 1
ATOM 740 C CA . ILE A 1 94 ? 7.971 -11.479 -19.106 1.00 88.25 94 ILE A CA 1
ATOM 741 C C . ILE A 1 94 ? 7.178 -12.410 -18.179 1.00 88.25 94 ILE A C 1
ATOM 743 O O . ILE A 1 94 ? 6.177 -12.986 -18.605 1.00 88.25 94 ILE A O 1
ATOM 747 N N . LEU A 1 95 ? 7.588 -12.523 -16.912 1.00 83.31 95 LEU A N 1
ATOM 748 C CA . LEU A 1 95 ? 6.903 -13.360 -15.923 1.00 83.31 95 LEU A CA 1
ATOM 749 C C . LEU A 1 95 ? 5.501 -12.822 -15.626 1.00 83.31 95 LEU A C 1
ATOM 751 O O . LEU A 1 95 ? 4.542 -13.589 -15.589 1.00 83.31 95 LEU A O 1
ATOM 755 N N . GLU A 1 96 ? 5.354 -11.501 -15.507 1.00 83.50 96 GLU A N 1
ATOM 756 C CA . GLU A 1 96 ? 4.043 -10.885 -15.292 1.00 83.50 96 GLU A CA 1
ATOM 757 C C . GLU A 1 96 ? 3.102 -11.091 -16.489 1.00 83.50 96 GLU A C 1
ATOM 759 O O . GLU A 1 96 ? 1.904 -11.332 -16.316 1.00 83.50 96 GLU A O 1
ATOM 764 N N . ARG A 1 97 ? 3.625 -11.044 -17.720 1.00 82.56 97 ARG A N 1
ATOM 765 C CA . ARG A 1 97 ? 2.842 -11.345 -18.926 1.00 82.56 97 ARG A CA 1
ATOM 766 C C . ARG A 1 97 ? 2.340 -12.793 -18.932 1.00 82.56 97 ARG A C 1
ATOM 768 O O . ARG A 1 97 ? 1.185 -13.021 -19.295 1.00 82.56 97 ARG A O 1
ATOM 775 N N . LEU A 1 98 ? 3.173 -13.754 -18.530 1.00 84.44 98 LEU A N 1
ATOM 776 C CA . LEU A 1 98 ? 2.773 -15.160 -18.411 1.00 84.44 98 LEU A CA 1
ATOM 777 C C . LEU A 1 98 ? 1.690 -15.336 -17.339 1.00 84.44 98 LEU A C 1
ATOM 779 O O . LEU A 1 98 ? 0.624 -15.862 -17.649 1.00 84.44 98 LEU A O 1
ATOM 783 N N . ARG A 1 99 ? 1.894 -14.767 -16.142 1.00 84.38 99 ARG A N 1
ATOM 784 C CA . ARG A 1 99 ? 0.920 -14.797 -15.038 1.00 84.38 99 ARG A CA 1
ATOM 785 C C . ARG A 1 99 ? -0.456 -14.270 -15.455 1.00 84.38 99 ARG A C 1
ATOM 787 O O . ARG A 1 99 ? -1.475 -14.880 -15.148 1.00 84.38 99 ARG A O 1
ATOM 794 N N . LYS A 1 100 ? -0.501 -13.142 -16.174 1.00 84.00 100 LYS A N 1
ATOM 795 C CA . LYS A 1 100 ? -1.755 -12.570 -16.702 1.00 84.00 100 LYS A CA 1
ATOM 796 C C . LYS A 1 100 ? -2.431 -13.484 -17.723 1.00 84.00 100 LYS A C 1
ATOM 798 O O . LYS A 1 100 ? -3.650 -13.599 -17.727 1.00 84.00 100 LYS A O 1
ATOM 803 N N . THR A 1 101 ? -1.642 -14.123 -18.584 1.00 85.75 101 THR A N 1
ATOM 804 C CA . THR A 1 101 ? -2.162 -15.046 -19.603 1.00 85.75 101 THR A CA 1
ATOM 805 C C . THR A 1 101 ? -2.795 -16.280 -18.958 1.00 85.75 101 THR A C 1
ATOM 807 O O . THR A 1 101 ? -3.837 -16.736 -19.416 1.00 85.75 101 THR A O 1
ATOM 810 N N . GLU A 1 102 ? -2.193 -16.804 -17.890 1.00 83.50 102 GLU A N 1
ATOM 811 C CA . GLU A 1 102 ? -2.724 -17.941 -17.128 1.00 83.50 102 GLU A CA 1
ATOM 812 C C . GLU A 1 102 ? -3.975 -17.574 -16.326 1.00 83.50 102 GLU A C 1
ATOM 814 O O . GLU A 1 102 ? -4.961 -18.307 -16.374 1.00 83.50 102 GLU A O 1
ATOM 819 N N . ALA A 1 103 ? -3.981 -16.417 -15.655 1.00 78.94 103 ALA A N 1
ATOM 820 C CA . ALA A 1 103 ? -5.159 -15.929 -14.936 1.00 78.94 103 ALA A CA 1
ATOM 821 C C . ALA A 1 103 ? -6.380 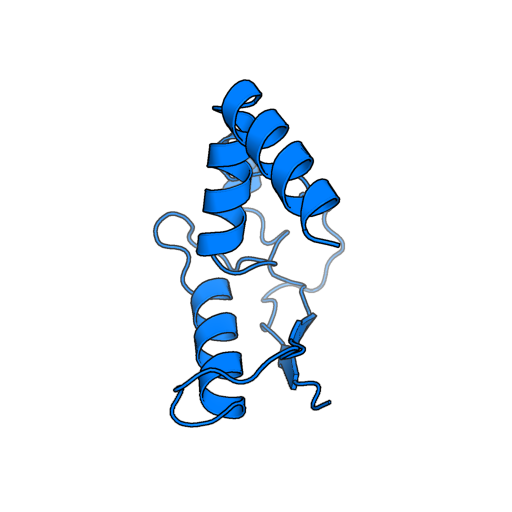-15.821 -15.866 1.00 78.94 103 ALA A C 1
ATOM 823 O O . ALA A 1 103 ? -7.435 -16.353 -15.550 1.00 78.94 103 ALA A O 1
ATOM 824 N N . ASN A 1 104 ? -6.200 -15.261 -17.066 1.00 76.19 104 ASN A N 1
ATOM 825 C CA . ASN A 1 104 ? -7.272 -15.120 -18.058 1.00 76.19 104 ASN A CA 1
ATOM 826 C C . ASN A 1 104 ? -7.715 -16.442 -18.720 1.00 76.19 104 ASN A C 1
ATOM 828 O O . ASN A 1 104 ? -8.675 -16.438 -19.480 1.00 76.19 104 ASN A O 1
ATOM 832 N N . ARG A 1 105 ? -6.988 -17.550 -18.518 1.00 75.25 105 ARG A N 1
ATOM 833 C CA . ARG A 1 105 ? -7.408 -18.900 -18.948 1.00 75.25 105 ARG A CA 1
ATOM 834 C C . ARG A 1 105 ? -8.189 -19.649 -17.869 1.00 75.25 105 ARG A C 1
ATOM 836 O O . ARG A 1 105 ? -8.713 -20.721 -18.151 1.00 75.25 105 ARG A O 1
ATOM 843 N N . SER A 1 106 ? -8.143 -19.146 -16.638 1.00 58.56 106 SER A N 1
ATOM 844 C CA . SER A 1 106 ? -8.721 -19.780 -15.451 1.00 58.56 106 SER A CA 1
ATOM 845 C C . SER A 1 106 ? -10.145 -19.290 -15.156 1.00 58.56 106 SER A C 1
ATOM 847 O O . SER A 1 106 ? -10.806 -19.875 -14.300 1.00 58.56 106 SER A O 1
ATOM 849 N N . ASP A 1 107 ? -10.568 -18.233 -15.856 1.00 51.16 107 ASP A N 1
ATOM 850 C CA . ASP A 1 107 ? -11.933 -17.698 -15.928 1.00 51.16 107 ASP A CA 1
ATOM 851 C C . ASP A 1 107 ? -12.646 -18.2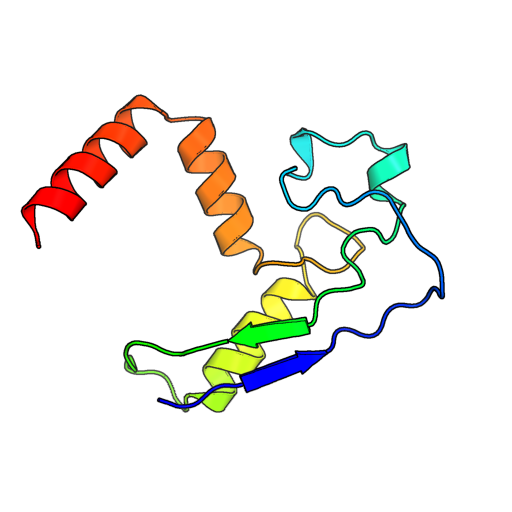41 -17.180 1.00 51.16 107 ASP A C 1
ATOM 853 O O . ASP A 1 107 ? -13.874 -18.473 -17.104 1.00 51.16 107 ASP A O 1
#

Organism: Azotobacter vinelandii (strain DJ / ATCC BAA-1303) (NCBI:txid322710)

Secondary structure (DSSP, 8-state):
--EEEEEPPPS--S-----TT--TTSS-HHHHTS-TTS--EEEEE-SS--S-S-HHHHHHHHHHHHH--TT-SS--SS-HHHHHHHHHHHH-HHHHHHHHHHHTT--